Protein AF-A0A7K1J128-F1 (afdb_monomer_lite)

pLDDT: mean 77.07, std 15.0, range [40.62, 95.0]

Radius of gyration: 23.78 Å; chains: 1; bounding box: 37×85×30 Å

Sequence (103 aa):
MNSPSNLPIGHSGENAVRVAAFDVDHTLTNKDCVVPFLREVAGWHLYVGLVWRVLPLSRALFARDRDRVKAVATRAALAGRSVEQVDATARGFASRAFPAWLR

Secondary structure (DSSP, 8-state):
-----------------------IIIIIBSS-SHHHHHHHHH-HHHHHHHHHHH--S-TTTHHHHHHHHHHHHHHHHHTT--HHHHHHHHHHHHHHHHHHHB-

Foldseek 3Di:
DDDDDPDPPDPPDPPDDDDDDFDVAVTQWVHDLQLVLLCQLLDVVRLVVLLVVQPPDDPVCVVVSVVVSSVSSVCNSCPPHDPVRSVVSVVVSCVVRVVPIGD

Structure (mmCIF, N/CA/C/O backbone):
data_AF-A0A7K1J128-F1
#
_entry.id   AF-A0A7K1J128-F1
#
loop_
_atom_site.group_PDB
_atom_site.id
_atom_site.type_symbol
_atom_site.label_atom_id
_atom_site.label_alt_id
_atom_site.label_comp_id
_atom_site.label_asym_id
_atom_site.label_entity_id
_atom_site.label_seq_id
_atom_site.pdbx_PDB_ins_code
_atom_site.Cartn_x
_atom_site.Cartn_y
_atom_site.Cartn_z
_atom_site.occupancy
_atom_site.B_iso_or_equiv
_atom_site.auth_seq_id
_atom_site.auth_comp_id
_atom_site.auth_asym_id
_atom_site.auth_atom_id
_atom_site.pdbx_PDB_model_num
ATOM 1 N N . MET A 1 1 ? -4.070 -70.896 -6.353 1.00 40.62 1 MET A N 1
ATOM 2 C CA . MET A 1 1 ? -3.323 -69.621 -6.421 1.00 40.62 1 MET A CA 1
ATOM 3 C C . MET A 1 1 ? -4.343 -68.507 -6.275 1.00 40.62 1 MET A C 1
ATOM 5 O O . MET A 1 1 ? -5.088 -68.263 -7.211 1.00 40.62 1 MET A O 1
ATOM 9 N N . ASN A 1 2 ? -4.463 -67.935 -5.076 1.00 41.28 2 ASN A N 1
ATOM 10 C CA . ASN A 1 2 ? -5.431 -66.876 -4.788 1.00 41.28 2 ASN A CA 1
ATOM 11 C C . ASN A 1 2 ? -4.773 -65.526 -5.088 1.00 41.28 2 ASN A C 1
ATOM 13 O O . ASN A 1 2 ? -3.807 -65.158 -4.423 1.00 41.28 2 ASN A O 1
ATOM 17 N N . SER A 1 3 ? -5.271 -64.818 -6.101 1.00 52.72 3 SER A N 1
ATOM 18 C CA . SER A 1 3 ? -4.891 -63.432 -6.381 1.00 52.72 3 SER A CA 1
ATOM 19 C C . SER A 1 3 ? -5.392 -62.516 -5.258 1.00 52.72 3 SER A C 1
ATOM 21 O O . SER A 1 3 ? -6.549 -62.657 -4.854 1.00 52.72 3 SER A O 1
ATOM 23 N N . PRO A 1 4 ? -4.587 -61.567 -4.752 1.00 53.22 4 PRO A N 1
ATOM 24 C CA . PRO A 1 4 ? -5.076 -60.585 -3.800 1.00 53.22 4 PRO A CA 1
ATOM 25 C C . PRO A 1 4 ? -6.017 -59.605 -4.511 1.00 53.22 4 PRO A C 1
ATOM 27 O O . PRO A 1 4 ? -5.686 -59.007 -5.534 1.00 53.22 4 PRO A O 1
ATOM 30 N N . SER A 1 5 ? -7.217 -59.475 -3.952 1.00 53.09 5 SER A N 1
ATOM 31 C CA . SER A 1 5 ? -8.228 -58.485 -4.296 1.00 53.09 5 SER A CA 1
ATOM 32 C C . SER A 1 5 ? -7.656 -57.076 -4.160 1.00 53.09 5 SER A C 1
ATOM 34 O O . SER A 1 5 ? -7.350 -56.634 -3.052 1.00 53.09 5 SER A O 1
ATOM 36 N N . ASN A 1 6 ? -7.554 -56.360 -5.276 1.00 55.19 6 ASN A N 1
ATOM 37 C CA . ASN A 1 6 ? -7.276 -54.930 -5.285 1.00 55.19 6 ASN A CA 1
ATOM 38 C C . ASN A 1 6 ? -8.570 -54.201 -4.882 1.00 55.19 6 ASN A C 1
ATOM 40 O O . ASN A 1 6 ? -9.326 -53.718 -5.724 1.00 55.19 6 ASN A O 1
ATOM 44 N N . LEU A 1 7 ? -8.889 -54.229 -3.585 1.00 53.09 7 LEU A N 1
ATOM 45 C CA . LEU A 1 7 ? -9.948 -53.396 -3.032 1.00 53.09 7 LEU A CA 1
ATOM 46 C C . LEU A 1 7 ? -9.505 -51.937 -3.192 1.00 53.09 7 LEU A C 1
ATOM 48 O O . LEU A 1 7 ? -8.394 -51.603 -2.773 1.00 53.09 7 LEU A O 1
ATOM 52 N N . PRO A 1 8 ? -10.331 -51.058 -3.782 1.00 48.84 8 PRO A N 1
ATOM 53 C CA . PRO A 1 8 ? -10.044 -49.637 -3.742 1.00 48.84 8 PRO A CA 1
ATOM 54 C C . PRO A 1 8 ? -9.977 -49.232 -2.270 1.00 48.84 8 PRO A C 1
ATOM 56 O O . PRO A 1 8 ? -10.922 -49.463 -1.513 1.00 48.84 8 PRO A O 1
ATOM 59 N N . ILE A 1 9 ? -8.841 -48.665 -1.857 1.00 59.59 9 ILE A N 1
ATOM 60 C CA . ILE A 1 9 ? -8.714 -48.015 -0.556 1.00 59.59 9 ILE A CA 1
ATOM 61 C C . ILE A 1 9 ? -9.718 -46.868 -0.575 1.00 59.59 9 ILE A C 1
ATOM 63 O O . ILE A 1 9 ? -9.491 -45.815 -1.171 1.00 59.59 9 ILE A O 1
ATOM 67 N N . GLY A 1 10 ? -10.877 -47.125 0.022 1.00 48.97 10 GLY A N 1
ATOM 68 C CA . GLY A 1 10 ? -11.866 -46.113 0.297 1.00 48.97 10 GLY A CA 1
ATOM 69 C C . GLY A 1 10 ? -11.253 -45.110 1.259 1.00 48.97 10 GLY A C 1
ATOM 70 O O . GLY A 1 10 ? -11.131 -45.380 2.449 1.00 48.97 10 GLY A O 1
ATOM 71 N N . HIS A 1 11 ? -10.918 -43.930 0.752 1.00 57.09 11 HIS A N 1
ATOM 72 C CA . HIS A 1 11 ? -11.033 -42.731 1.560 1.00 57.09 11 HIS A CA 1
ATOM 73 C C . HIS A 1 11 ? -12.438 -42.176 1.360 1.00 57.09 11 HIS A C 1
ATOM 75 O O . HIS A 1 11 ? -12.670 -41.240 0.601 1.00 57.09 11 HIS A O 1
ATOM 81 N N . SER A 1 12 ? -13.380 -42.785 2.080 1.00 61.75 12 SER A N 1
ATOM 82 C CA . SER A 1 12 ? -14.578 -42.105 2.563 1.00 61.75 12 SER A CA 1
ATOM 83 C C . SER A 1 12 ? -14.113 -41.041 3.560 1.00 61.75 12 SER A C 1
ATOM 85 O O . SER A 1 12 ? -14.085 -41.268 4.764 1.00 61.75 12 SER A O 1
ATOM 87 N N . GLY A 1 13 ? -13.611 -39.927 3.044 1.00 55.56 13 GLY A N 1
ATOM 88 C CA . GLY A 1 13 ? -13.169 -38.783 3.823 1.00 55.56 13 GLY A CA 1
ATOM 89 C C . GLY A 1 13 ? -14.003 -37.592 3.402 1.00 55.56 13 GLY A C 1
ATOM 90 O O . GLY A 1 13 ? -14.203 -37.376 2.211 1.00 55.56 13 GLY A O 1
ATOM 91 N N . GLU A 1 14 ? -14.523 -36.875 4.385 1.00 62.38 14 GLU A N 1
ATOM 92 C CA . GLU A 1 14 ? -15.223 -35.601 4.269 1.00 62.38 14 GLU A CA 1
ATOM 93 C C . GLU A 1 14 ? -14.671 -34.738 3.128 1.00 62.38 14 GLU A C 1
ATOM 95 O O . GLU A 1 14 ? -13.471 -34.751 2.856 1.00 62.38 14 GLU A O 1
ATOM 100 N N . ASN A 1 15 ? -15.550 -33.988 2.460 1.00 66.94 1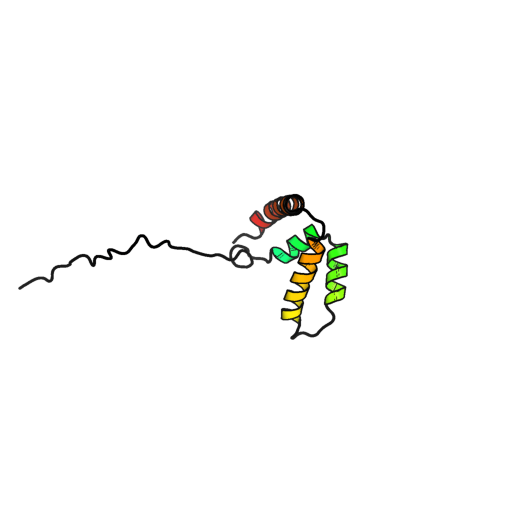5 ASN A N 1
ATOM 101 C CA . ASN A 1 15 ? -15.195 -33.045 1.403 1.00 66.94 15 ASN A CA 1
ATOM 102 C C . ASN A 1 15 ? -14.294 -31.942 1.996 1.00 66.94 15 ASN A C 1
ATOM 104 O O . ASN A 1 15 ? -14.760 -30.873 2.388 1.00 66.94 15 ASN A O 1
ATOM 108 N N . ALA A 1 16 ? -13.014 -32.263 2.181 1.00 75.31 16 ALA A N 1
ATOM 109 C CA . ALA A 1 16 ? -12.078 -31.467 2.943 1.00 75.31 16 ALA A CA 1
ATOM 110 C C . ALA A 1 16 ? -11.795 -30.201 2.147 1.00 75.31 16 ALA A C 1
ATOM 112 O O . ALA A 1 16 ? -11.222 -30.247 1.054 1.00 75.31 16 ALA A O 1
ATOM 113 N N . VAL A 1 17 ? -12.225 -29.065 2.693 1.00 88.12 17 VAL A N 1
ATOM 114 C CA . VAL A 1 17 ? -11.990 -27.758 2.088 1.00 88.12 17 VAL A CA 1
ATOM 115 C C . VAL A 1 17 ? -10.482 -27.535 2.016 1.00 88.12 17 VAL A C 1
ATOM 117 O O . VAL A 1 17 ? -9.806 -27.396 3.034 1.00 88.12 17 VAL A O 1
ATOM 120 N N . ARG A 1 18 ? -9.943 -27.517 0.795 1.00 90.94 18 ARG A N 1
ATOM 121 C CA . ARG A 1 18 ? -8.538 -27.188 0.546 1.00 90.94 18 ARG A CA 1
ATOM 122 C C . ARG A 1 18 ? -8.407 -25.677 0.431 1.00 90.94 18 ARG A C 1
ATOM 124 O O . ARG A 1 18 ? -9.001 -25.073 -0.457 1.00 90.94 18 ARG A O 1
ATOM 131 N N . VAL A 1 19 ? -7.616 -25.085 1.318 1.00 92.94 19 VAL A N 1
ATOM 132 C CA . VAL A 1 19 ? -7.330 -23.647 1.336 1.00 92.94 19 VAL A CA 1
ATOM 133 C C . VAL A 1 19 ? -5.866 -23.430 0.974 1.00 92.94 19 VAL A C 1
ATOM 135 O O . VAL A 1 19 ? -4.987 -24.073 1.545 1.00 92.94 19 VAL A O 1
ATOM 138 N N . ALA A 1 20 ? -5.610 -22.510 0.046 1.00 92.75 20 ALA A N 1
ATOM 139 C CA . ALA A 1 20 ? -4.278 -21.994 -0.242 1.00 92.75 20 ALA A CA 1
ATOM 140 C C . ALA A 1 20 ? -4.249 -20.500 0.094 1.00 92.75 20 ALA A C 1
ATOM 142 O O . ALA A 1 20 ? -5.134 -19.753 -0.322 1.00 92.75 20 ALA A O 1
ATOM 143 N N . ALA A 1 21 ? -3.245 -20.080 0.858 1.00 94.00 21 ALA A N 1
ATOM 144 C CA . ALA A 1 21 ? -3.013 -18.683 1.192 1.00 94.00 21 ALA A CA 1
ATOM 145 C C . ALA A 1 21 ? -1.758 -18.200 0.465 1.00 94.00 21 ALA A C 1
ATOM 147 O O . ALA A 1 21 ? -0.727 -18.872 0.489 1.00 94.00 21 ALA A O 1
ATOM 148 N N . PHE A 1 22 ? -1.858 -17.032 -0.160 1.00 92.56 22 PHE A N 1
ATOM 149 C CA . PHE A 1 22 ? -0.750 -16.372 -0.835 1.00 92.56 22 PHE A CA 1
ATOM 150 C C . PHE A 1 22 ? -0.584 -14.995 -0.217 1.00 92.56 22 PHE A C 1
ATOM 152 O O . PHE A 1 22 ? -1.540 -14.220 -0.164 1.00 92.56 22 PHE A O 1
ATOM 159 N N . ASP A 1 23 ? 0.624 -14.696 0.247 1.00 92.00 23 ASP A N 1
ATOM 160 C CA . ASP A 1 23 ? 0.996 -13.307 0.471 1.00 92.00 23 ASP A CA 1
ATOM 161 C C . ASP A 1 23 ? 1.021 -12.576 -0.880 1.00 92.00 23 ASP A C 1
ATOM 163 O O . ASP A 1 23 ? 1.171 -13.196 -1.934 1.00 92.00 23 ASP A O 1
ATOM 167 N N . VAL A 1 24 ? 0.846 -11.261 -0.875 1.00 90.81 24 VAL A N 1
ATOM 168 C CA . VAL A 1 24 ? 0.895 -10.471 -2.109 1.00 90.81 24 VAL A CA 1
ATOM 169 C C . VAL A 1 24 ? 2.342 -10.110 -2.414 1.00 90.81 24 VAL A C 1
ATOM 171 O O . VAL A 1 24 ? 2.879 -10.503 -3.453 1.00 90.81 24 VAL A O 1
ATOM 174 N N . ASP A 1 25 ? 2.987 -9.406 -1.485 1.00 89.25 25 ASP A N 1
ATOM 175 C CA . ASP A 1 25 ? 4.306 -8.819 -1.688 1.00 89.25 25 ASP A CA 1
ATOM 176 C C . ASP A 1 25 ? 5.399 -9.883 -1.732 1.00 89.25 25 ASP A C 1
ATOM 178 O O . ASP A 1 25 ? 5.439 -10.799 -0.917 1.00 89.25 25 ASP A O 1
ATOM 182 N N . HIS A 1 26 ? 6.303 -9.777 -2.708 1.00 89.94 26 HIS A N 1
ATOM 183 C CA . HIS A 1 26 ? 7.393 -10.741 -2.933 1.00 89.94 26 HIS A CA 1
ATOM 184 C C . HIS A 1 26 ? 6.954 -12.198 -3.200 1.00 89.94 26 HIS A C 1
ATOM 186 O O . HIS A 1 26 ? 7.809 -13.056 -3.445 1.00 89.94 26 HIS A O 1
ATOM 192 N N . THR A 1 27 ? 5.646 -12.463 -3.213 1.00 93.44 27 THR A N 1
ATOM 193 C CA . THR A 1 27 ? 5.037 -13.768 -3.469 1.00 93.44 27 THR A CA 1
ATOM 194 C C . THR A 1 27 ? 4.311 -13.741 -4.810 1.00 93.44 27 THR A C 1
ATOM 196 O O . THR A 1 27 ? 4.808 -14.328 -5.772 1.00 93.44 27 THR A O 1
ATOM 199 N N . LEU A 1 28 ? 3.191 -13.015 -4.903 1.00 93.56 28 LEU A N 1
ATOM 200 C CA . LEU A 1 28 ? 2.481 -12.774 -6.165 1.00 93.56 28 LEU A CA 1
ATOM 201 C C . LEU A 1 28 ? 3.140 -11.657 -6.982 1.00 93.56 28 LEU A C 1
ATOM 203 O O . LEU A 1 28 ? 3.093 -11.671 -8.211 1.00 93.56 28 LEU A O 1
ATOM 207 N N . THR A 1 29 ? 3.771 -10.693 -6.312 1.00 93.56 29 THR A N 1
ATOM 208 C CA . THR A 1 29 ? 4.516 -9.606 -6.951 1.00 93.56 29 THR A CA 1
ATOM 209 C C . THR A 1 29 ? 6.023 -9.787 -6.789 1.00 93.56 29 THR A C 1
ATOM 211 O O . THR A 1 29 ? 6.519 -10.389 -5.840 1.00 93.56 29 THR A O 1
ATOM 214 N N . ASN A 1 30 ? 6.801 -9.210 -7.700 1.00 93.75 30 ASN A N 1
ATOM 215 C CA . ASN A 1 30 ? 8.261 -9.176 -7.619 1.00 93.75 30 ASN A CA 1
ATOM 216 C C . ASN A 1 30 ? 8.804 -8.051 -6.708 1.00 93.75 30 ASN A C 1
ATOM 218 O O . ASN A 1 30 ? 10.018 -7.962 -6.508 1.00 93.75 30 ASN A O 1
ATOM 222 N N . LYS A 1 31 ? 7.930 -7.200 -6.152 1.00 88.75 31 LYS A N 1
ATOM 223 C CA . LYS A 1 31 ? 8.262 -5.992 -5.372 1.00 88.75 31 LYS A CA 1
ATOM 224 C C . LYS A 1 31 ? 7.301 -5.787 -4.197 1.00 88.75 31 LYS A C 1
ATOM 226 O O . LYS A 1 31 ? 6.168 -6.247 -4.244 1.00 88.75 31 LYS A O 1
ATOM 231 N N . ASP A 1 32 ? 7.745 -5.028 -3.195 1.00 87.69 32 ASP A N 1
ATOM 232 C CA . ASP A 1 32 ? 6.906 -4.506 -2.104 1.00 87.69 32 ASP A CA 1
ATOM 233 C C . ASP A 1 32 ? 5.898 -3.478 -2.653 1.00 87.69 32 ASP A C 1
ATOM 235 O O . ASP A 1 32 ? 6.286 -2.502 -3.304 1.00 87.69 32 ASP A O 1
ATOM 239 N N . CYS A 1 33 ? 4.606 -3.694 -2.401 1.00 88.69 33 CYS A N 1
ATOM 240 C CA . CYS A 1 33 ? 3.525 -2.784 -2.774 1.00 88.69 33 CYS A CA 1
ATOM 241 C C . CYS A 1 33 ? 3.207 -1.784 -1.665 1.00 88.69 33 CYS A C 1
ATOM 243 O O . CYS A 1 33 ? 2.807 -0.656 -1.962 1.00 88.69 33 CYS A O 1
ATOM 245 N N . VAL A 1 34 ? 3.412 -2.161 -0.399 1.00 85.50 34 VAL A N 1
ATOM 246 C CA . VAL A 1 34 ? 3.025 -1.353 0.766 1.00 85.50 34 VAL A CA 1
ATOM 247 C C . VAL A 1 34 ? 3.741 -0.006 0.800 1.00 85.50 34 VAL A C 1
ATOM 249 O O . VAL A 1 34 ? 3.086 1.029 0.908 1.00 85.50 34 VAL A O 1
ATOM 252 N N . VAL A 1 35 ? 5.071 0.026 0.704 1.00 83.69 35 VAL A N 1
ATOM 253 C CA . VAL A 1 35 ? 5.824 1.284 0.820 1.00 83.69 35 VAL A CA 1
ATOM 254 C C . VAL A 1 35 ? 5.517 2.239 -0.341 1.00 83.69 35 VAL A C 1
ATOM 256 O O . VAL A 1 35 ? 5.205 3.405 -0.073 1.00 83.69 35 VAL A O 1
ATOM 259 N N . PRO A 1 36 ? 5.547 1.807 -1.619 1.00 87.56 36 PRO A N 1
ATOM 260 C CA . PRO A 1 36 ? 5.179 2.673 -2.735 1.00 87.56 36 PRO A CA 1
ATOM 261 C C . PRO A 1 36 ? 3.735 3.178 -2.662 1.00 87.56 36 PRO A C 1
ATOM 263 O O . PRO A 1 36 ? 3.503 4.350 -2.962 1.00 87.56 36 PRO A O 1
ATOM 266 N N . PHE A 1 37 ? 2.793 2.338 -2.225 1.00 89.19 37 PHE A N 1
ATOM 267 C CA . PHE A 1 37 ? 1.396 2.728 -2.061 1.00 89.19 37 PHE A CA 1
ATOM 268 C C . PHE A 1 37 ? 1.221 3.764 -0.947 1.00 89.19 37 PHE A C 1
ATOM 270 O O . PHE A 1 37 ? 0.643 4.823 -1.177 1.00 89.19 37 PHE A O 1
ATOM 277 N N . LEU A 1 38 ? 1.782 3.525 0.242 1.00 85.75 38 LEU A N 1
ATOM 278 C CA . LEU A 1 38 ? 1.709 4.477 1.357 1.00 85.75 38 LEU A CA 1
ATOM 279 C C . LEU A 1 38 ? 2.352 5.818 1.012 1.00 85.75 38 LEU A C 1
ATOM 281 O O . LEU A 1 38 ? 1.873 6.863 1.446 1.00 85.75 38 LEU A O 1
ATOM 285 N N . ARG A 1 39 ? 3.414 5.801 0.206 1.00 84.38 39 ARG A N 1
ATOM 286 C CA . ARG A 1 39 ? 4.045 7.008 -0.326 1.00 84.38 39 ARG A CA 1
ATOM 287 C C . ARG A 1 39 ? 3.122 7.783 -1.265 1.00 84.38 39 ARG A C 1
ATOM 289 O O . ARG A 1 39 ? 3.132 9.010 -1.238 1.00 84.38 39 ARG A O 1
ATOM 296 N N . GLU A 1 40 ? 2.346 7.089 -2.090 1.00 88.00 40 GLU A N 1
ATOM 297 C CA . GLU A 1 40 ? 1.364 7.707 -2.984 1.00 88.00 40 GLU A CA 1
ATOM 298 C C . GLU A 1 40 ? 0.167 8.266 -2.212 1.00 88.00 40 GLU A C 1
ATOM 300 O O . GLU A 1 40 ? -0.270 9.38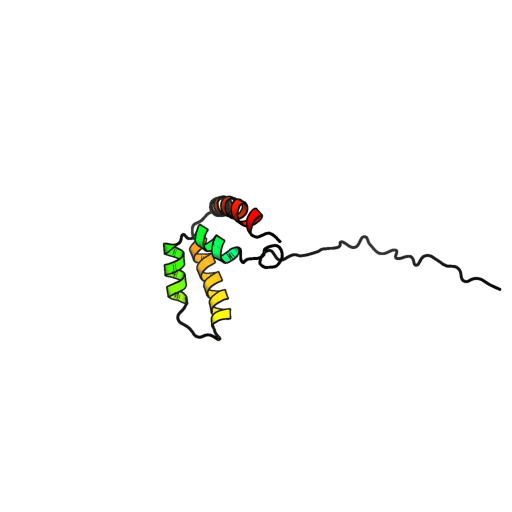3 -2.477 1.00 88.00 40 GLU A O 1
ATOM 305 N N . VAL A 1 41 ? -0.301 7.540 -1.195 1.00 86.12 41 VAL A N 1
ATOM 306 C CA . VAL A 1 41 ? -1.357 8.010 -0.299 1.00 86.12 41 VAL A CA 1
ATOM 307 C C . VAL A 1 41 ? -0.875 9.233 0.486 1.00 86.12 41 VAL A C 1
ATOM 309 O O . VAL A 1 41 ? -1.494 10.284 0.394 1.00 86.12 41 VAL A O 1
ATOM 312 N N . ALA A 1 42 ? 0.244 9.160 1.209 1.00 81.88 42 ALA A N 1
ATOM 313 C CA . ALA A 1 42 ? 0.754 10.279 2.009 1.00 81.88 42 ALA A CA 1
ATOM 314 C C . ALA A 1 42 ? 1.210 11.482 1.168 1.00 81.88 42 ALA A C 1
ATOM 316 O O . ALA A 1 42 ? 1.174 12.613 1.645 1.00 81.88 42 ALA A O 1
ATOM 317 N N . GLY A 1 43 ? 1.665 11.253 -0.065 1.00 79.25 43 GLY A N 1
ATOM 318 C CA . GLY A 1 43 ? 2.405 12.234 -0.850 1.00 79.25 43 GLY A CA 1
ATOM 319 C C . GLY A 1 43 ? 3.890 12.291 -0.464 1.00 79.25 43 GLY A C 1
ATOM 320 O O . GLY A 1 43 ? 4.286 12.056 0.681 1.00 79.25 43 GLY A O 1
ATOM 321 N N . TRP A 1 44 ? 4.741 12.627 -1.439 1.00 68.38 44 TRP A N 1
ATOM 322 C CA . TRP A 1 44 ? 6.205 12.536 -1.319 1.00 68.38 44 TRP A CA 1
ATOM 323 C C . TRP A 1 44 ? 6.789 13.385 -0.178 1.00 68.38 44 TRP A C 1
ATOM 325 O O . TRP A 1 44 ? 7.611 12.894 0.592 1.00 68.38 44 TRP A O 1
ATOM 335 N N . HIS A 1 45 ? 6.337 14.632 -0.019 1.00 65.00 45 HIS A N 1
ATOM 336 C CA . HIS A 1 45 ? 6.877 15.553 0.990 1.00 65.00 45 HIS A CA 1
ATOM 337 C C . HIS A 1 45 ? 6.543 15.135 2.430 1.00 65.00 45 HIS A C 1
ATOM 339 O O . HIS A 1 45 ? 7.399 15.215 3.311 1.00 65.00 45 HIS A O 1
ATOM 345 N N . LEU A 1 46 ? 5.326 14.633 2.660 1.00 69.06 46 LEU A N 1
ATOM 346 C CA . LEU A 1 46 ? 4.893 14.150 3.973 1.00 69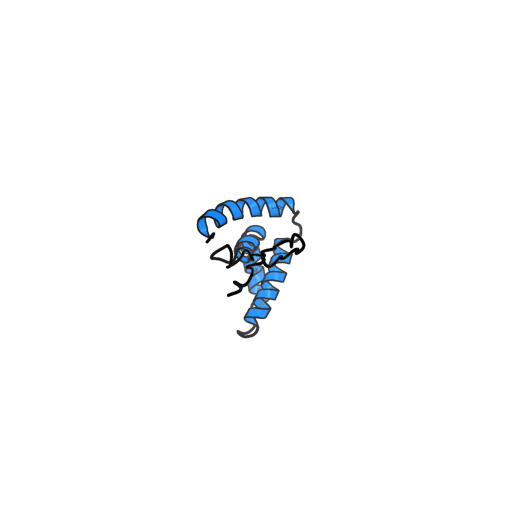.06 46 LEU A CA 1
ATOM 347 C C . LEU A 1 46 ? 5.563 12.817 4.325 1.00 69.06 46 LEU A C 1
ATOM 349 O O . LEU A 1 46 ? 6.005 12.631 5.458 1.00 69.06 46 LEU A O 1
ATOM 353 N N . TYR A 1 47 ? 5.716 11.925 3.343 1.00 69.19 47 TYR A N 1
ATOM 354 C CA . TYR A 1 47 ? 6.398 10.646 3.524 1.00 69.19 47 TYR A CA 1
ATOM 355 C C . TYR A 1 47 ? 7.873 10.828 3.914 1.00 69.19 47 TYR A C 1
ATOM 357 O O . TYR A 1 47 ? 8.336 10.251 4.896 1.00 69.19 47 TYR A O 1
ATOM 365 N N . VAL A 1 48 ? 8.603 11.678 3.185 1.00 68.50 48 VAL A N 1
ATOM 366 C CA . VAL A 1 48 ? 10.022 11.961 3.445 1.00 68.50 48 VAL A CA 1
ATOM 367 C C . VAL A 1 48 ? 10.203 12.578 4.836 1.00 68.50 48 VAL A C 1
ATOM 369 O O . VAL A 1 48 ? 10.992 12.061 5.626 1.00 68.50 48 VAL A O 1
ATOM 372 N N . GLY A 1 49 ? 9.435 13.616 5.184 1.00 67.62 49 GLY A N 1
ATOM 373 C CA . GLY A 1 49 ? 9.530 14.260 6.500 1.00 67.62 49 GLY A CA 1
ATOM 374 C C . GLY A 1 49 ? 9.276 13.307 7.674 1.00 67.62 49 GLY A C 1
ATOM 375 O O . GLY A 1 49 ? 9.909 13.427 8.722 1.00 67.62 49 GLY A O 1
ATOM 376 N N . LEU A 1 50 ? 8.399 12.320 7.492 1.00 66.94 50 LEU A N 1
ATOM 377 C CA . LEU A 1 50 ? 8.086 11.320 8.506 1.00 66.94 50 LEU A CA 1
ATOM 378 C C . LEU A 1 50 ? 9.175 10.250 8.639 1.00 66.94 50 LEU A C 1
ATOM 380 O O . LEU A 1 50 ? 9.582 9.918 9.749 1.00 66.94 50 LEU A O 1
ATOM 384 N N . VAL A 1 51 ? 9.672 9.740 7.512 1.00 67.19 51 VAL A N 1
ATOM 385 C CA . VAL A 1 51 ? 10.725 8.717 7.471 1.00 67.19 51 VAL A CA 1
ATOM 386 C C . VAL A 1 51 ? 12.029 9.249 8.073 1.00 67.19 51 VAL A C 1
ATOM 388 O O . VAL A 1 51 ? 12.626 8.585 8.919 1.00 67.19 51 VAL A O 1
ATOM 391 N N . TRP A 1 52 ? 12.428 10.480 7.739 1.00 68.00 52 TRP A N 1
ATOM 392 C CA . TRP A 1 52 ? 13.626 11.112 8.311 1.00 68.00 52 TRP A CA 1
ATOM 393 C C . TRP A 1 52 ? 13.529 11.359 9.817 1.00 68.00 52 TRP A C 1
ATOM 395 O O . TRP A 1 52 ? 14.540 11.293 10.512 1.00 68.00 52 TRP A O 1
ATOM 405 N N . ARG A 1 53 ? 12.325 11.600 10.345 1.00 65.25 53 ARG A N 1
ATOM 406 C CA . ARG A 1 53 ? 12.112 11.833 11.781 1.00 65.25 53 ARG A CA 1
ATOM 407 C C . ARG A 1 53 ? 12.206 10.553 12.621 1.00 65.25 53 ARG A C 1
ATOM 409 O O . ARG A 1 53 ? 12.386 10.646 13.831 1.00 65.25 53 ARG A O 1
ATOM 416 N N . VAL A 1 54 ? 12.089 9.378 11.995 1.00 61.91 54 VAL A N 1
ATOM 417 C CA . VAL A 1 54 ? 12.054 8.062 12.666 1.00 61.91 54 VAL A CA 1
ATOM 418 C C . VAL A 1 54 ? 13.355 7.261 12.470 1.00 61.91 54 VAL A C 1
ATOM 420 O O . VAL A 1 54 ? 13.629 6.352 13.245 1.00 61.91 54 VAL A O 1
ATOM 423 N N . LEU A 1 55 ? 14.191 7.612 11.486 1.00 62.91 55 LEU A N 1
ATOM 424 C CA . LEU A 1 55 ? 15.366 6.834 11.059 1.00 62.91 55 LEU A CA 1
ATOM 425 C C . LEU A 1 55 ? 16.692 6.931 11.849 1.00 62.91 55 LEU A C 1
ATOM 427 O O . LEU A 1 55 ? 17.609 6.203 11.458 1.00 62.91 55 LEU A O 1
ATOM 431 N N . PRO A 1 56 ? 16.916 7.766 12.884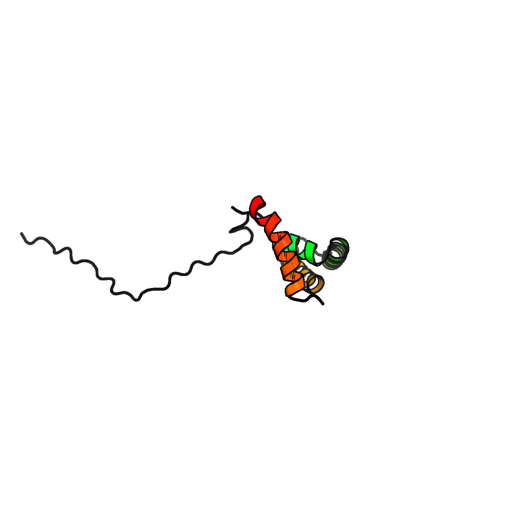 1.00 59.59 56 PRO A N 1
ATOM 432 C CA . PRO A 1 56 ? 18.255 7.843 13.455 1.00 59.59 56 PRO A CA 1
ATOM 433 C C . PRO A 1 56 ? 18.486 6.731 14.490 1.00 59.59 56 PRO A C 1
ATOM 435 O O . PRO A 1 56 ? 18.559 7.050 15.668 1.00 59.59 56 PRO A O 1
ATOM 438 N N . LEU A 1 57 ? 18.614 5.452 14.090 1.00 56.97 57 LEU A N 1
ATOM 439 C CA . LEU A 1 57 ? 19.173 4.368 14.925 1.00 56.97 57 LEU A CA 1
ATOM 440 C C . LEU A 1 57 ? 19.704 3.160 14.106 1.00 56.97 57 LEU A C 1
ATOM 442 O O . LEU A 1 57 ? 19.404 2.967 12.933 1.00 56.97 57 LEU A O 1
ATOM 446 N N . SER A 1 58 ? 20.625 2.417 14.728 1.00 54.47 58 SER A N 1
ATOM 447 C CA . SER A 1 58 ? 21.665 1.561 14.128 1.00 54.47 58 SER A CA 1
ATOM 448 C C . SER A 1 58 ? 21.196 0.304 13.361 1.00 54.47 58 SER A C 1
ATOM 450 O O . SER A 1 58 ? 20.079 -0.183 13.501 1.00 54.47 58 SER A O 1
ATOM 452 N N . ARG A 1 59 ? 22.108 -0.293 12.571 1.00 56.00 59 ARG A N 1
ATOM 453 C CA . ARG A 1 59 ? 21.885 -1.422 11.630 1.00 56.00 59 ARG A CA 1
ATOM 454 C C . ARG A 1 59 ? 21.127 -2.649 12.174 1.00 56.00 59 ARG A C 1
ATOM 456 O O . ARG A 1 59 ? 20.485 -3.331 11.384 1.00 56.00 59 ARG A O 1
ATOM 463 N N . ALA A 1 60 ? 21.188 -2.941 13.476 1.00 56.66 60 ALA A N 1
ATOM 464 C CA . ALA A 1 60 ? 20.451 -4.053 14.096 1.00 56.66 60 ALA A CA 1
ATOM 465 C C . ALA A 1 60 ? 18.998 -3.686 14.450 1.00 56.66 60 ALA A C 1
ATOM 467 O O . ALA A 1 60 ? 18.118 -4.546 14.470 1.00 56.66 60 ALA A O 1
ATOM 468 N N . LEU A 1 61 ? 18.735 -2.401 14.685 1.00 59.84 61 LEU A N 1
ATOM 469 C CA . LEU A 1 61 ? 17.389 -1.876 14.856 1.00 59.84 61 LEU A CA 1
ATOM 470 C C . LEU A 1 61 ? 16.691 -1.692 13.514 1.00 59.84 61 LEU A C 1
ATOM 472 O O . LEU A 1 61 ? 15.478 -1.763 13.485 1.00 59.84 61 LEU A O 1
ATOM 476 N N . PHE A 1 62 ? 17.422 -1.613 12.399 1.00 61.50 62 PHE A N 1
ATOM 477 C CA . PHE A 1 62 ? 16.873 -1.355 11.065 1.00 61.50 62 PHE A CA 1
ATOM 478 C C . PHE A 1 62 ? 15.668 -2.228 10.667 1.00 61.50 62 PHE A C 1
ATOM 480 O O . PHE A 1 62 ? 14.736 -1.722 10.056 1.00 61.50 62 PHE A O 1
ATOM 487 N N . ALA A 1 63 ? 15.631 -3.518 11.027 1.00 64.38 63 ALA A N 1
ATOM 488 C CA . ALA A 1 63 ? 14.459 -4.363 10.761 1.00 64.38 63 ALA A CA 1
ATOM 489 C C . ALA A 1 63 ? 13.246 -3.973 11.631 1.00 64.38 63 ALA A C 1
ATOM 491 O O . ALA A 1 63 ? 12.138 -3.829 11.123 1.00 64.38 63 ALA A O 1
ATOM 492 N N . ARG A 1 64 ? 13.469 -3.729 12.929 1.00 64.44 64 ARG A N 1
ATOM 493 C CA . ARG A 1 64 ? 12.443 -3.265 13.881 1.00 64.44 64 ARG A CA 1
ATOM 494 C C . ARG A 1 64 ? 11.987 -1.835 13.601 1.00 64.44 64 ARG A C 1
ATOM 496 O O . ARG A 1 64 ? 10.813 -1.511 13.753 1.00 64.44 64 ARG A O 1
ATOM 503 N N . ASP A 1 65 ? 12.918 -0.993 13.188 1.00 66.75 65 ASP A N 1
ATOM 504 C CA . ASP A 1 65 ? 12.692 0.380 12.783 1.00 66.75 65 ASP A CA 1
ATOM 505 C C . ASP A 1 65 ? 11.958 0.399 11.458 1.00 66.75 65 ASP A C 1
ATOM 507 O O . ASP A 1 65 ? 11.051 1.196 11.317 1.00 66.75 65 ASP A O 1
ATOM 511 N N . ARG A 1 66 ? 12.223 -0.525 10.527 1.00 66.44 66 ARG A N 1
ATOM 512 C CA . ARG A 1 66 ? 11.406 -0.680 9.318 1.00 66.44 66 ARG A CA 1
ATOM 513 C C . ARG A 1 66 ? 9.955 -1.003 9.665 1.00 66.44 66 ARG A C 1
ATOM 515 O O . ARG A 1 66 ? 9.064 -0.398 9.079 1.00 66.44 66 ARG A O 1
ATOM 522 N N . ASP A 1 67 ? 9.706 -1.890 10.624 1.00 72.62 67 ASP A N 1
ATOM 523 C CA . ASP A 1 67 ? 8.338 -2.213 11.052 1.00 72.62 67 ASP A CA 1
ATOM 524 C C . ASP A 1 67 ? 7.671 -1.029 11.773 1.00 72.62 67 ASP A C 1
ATOM 526 O O . ASP A 1 67 ? 6.507 -0.714 11.520 1.00 72.62 67 ASP A O 1
ATOM 530 N N . ARG A 1 68 ? 8.418 -0.296 12.609 1.00 68.62 68 ARG A N 1
ATOM 531 C CA . ARG A 1 68 ? 7.943 0.948 13.240 1.00 68.62 68 ARG A CA 1
ATOM 532 C C . ARG A 1 68 ? 7.701 2.068 12.234 1.00 68.62 68 ARG A C 1
ATOM 534 O O . ARG A 1 68 ? 6.690 2.755 12.332 1.00 68.62 68 ARG A O 1
ATOM 541 N N . VAL A 1 69 ? 8.589 2.241 11.263 1.00 70.69 69 VAL A N 1
ATOM 542 C CA . VAL A 1 69 ? 8.466 3.189 10.153 1.00 70.69 69 VAL A CA 1
ATOM 543 C C . VAL A 1 69 ? 7.240 2.826 9.336 1.00 70.69 69 VAL A C 1
ATOM 545 O O . VAL A 1 69 ? 6.450 3.718 9.061 1.00 70.69 69 VAL A O 1
ATOM 548 N N . LYS A 1 70 ? 7.016 1.542 9.024 1.00 71.00 70 LYS A N 1
ATOM 549 C CA . LYS A 1 70 ? 5.782 1.078 8.376 1.00 71.00 70 LYS A CA 1
ATOM 550 C C . LYS A 1 70 ? 4.562 1.461 9.210 1.00 71.00 70 LYS A C 1
ATOM 552 O O . LYS A 1 70 ? 3.664 2.096 8.681 1.00 71.00 70 LYS A O 1
ATOM 557 N N . ALA A 1 71 ? 4.539 1.177 10.511 1.00 76.94 71 ALA A N 1
ATOM 558 C CA . ALA A 1 71 ? 3.396 1.511 11.365 1.00 76.94 71 ALA A CA 1
ATOM 559 C C . ALA A 1 71 ? 3.120 3.027 11.445 1.00 76.94 71 ALA A C 1
ATOM 561 O O . ALA A 1 71 ? 1.975 3.464 11.312 1.00 76.94 71 ALA A O 1
ATOM 562 N N . VAL A 1 72 ? 4.163 3.839 11.632 1.00 73.12 72 VAL A N 1
ATOM 563 C CA . VAL A 1 72 ? 4.059 5.304 11.706 1.00 73.12 72 VAL A CA 1
ATOM 564 C C . VAL A 1 72 ? 3.671 5.890 10.349 1.00 73.12 72 VAL A C 1
ATOM 566 O O . VAL A 1 72 ? 2.784 6.739 10.294 1.00 73.12 72 VAL A O 1
ATOM 569 N N . ALA A 1 73 ? 4.267 5.406 9.258 1.00 72.12 73 ALA A N 1
ATOM 570 C CA . ALA A 1 73 ? 3.932 5.801 7.894 1.00 72.12 73 ALA A CA 1
ATOM 571 C C . ALA A 1 73 ? 2.501 5.432 7.532 1.00 72.12 73 ALA A C 1
ATOM 573 O O . ALA A 1 73 ? 1.786 6.289 7.034 1.00 72.12 73 ALA A O 1
ATOM 574 N N . THR A 1 74 ? 2.047 4.222 7.850 1.00 79.12 74 THR A N 1
ATOM 575 C CA . THR A 1 74 ? 0.655 3.807 7.657 1.00 79.12 74 THR A CA 1
ATOM 576 C C . THR A 1 74 ? -0.286 4.725 8.421 1.00 79.12 74 THR A C 1
ATOM 578 O O . THR A 1 74 ? -1.226 5.264 7.844 1.00 79.12 74 THR A O 1
ATOM 581 N N . ARG A 1 75 ? -0.014 4.974 9.707 1.00 79.12 75 ARG A N 1
ATOM 582 C CA . ARG A 1 75 ? -0.858 5.856 10.517 1.00 79.12 75 ARG A CA 1
ATOM 583 C C . ARG A 1 75 ? -0.902 7.272 9.952 1.00 79.12 75 ARG A C 1
ATOM 585 O O . ARG A 1 75 ? -1.981 7.837 9.857 1.00 79.12 75 ARG A O 1
ATOM 592 N N . ALA A 1 76 ? 0.238 7.844 9.586 1.00 73.75 76 ALA A N 1
ATOM 593 C CA . ALA A 1 76 ? 0.304 9.204 9.064 1.00 73.75 76 ALA A CA 1
ATOM 594 C C . ALA A 1 76 ? -0.295 9.325 7.655 1.00 73.75 76 ALA A C 1
ATOM 596 O O . ALA A 1 76 ? -0.968 10.308 7.367 1.00 73.75 76 ALA A O 1
ATOM 597 N N . ALA A 1 77 ? -0.076 8.331 6.793 1.00 76.25 77 ALA A N 1
ATOM 598 C CA . ALA A 1 77 ? -0.613 8.300 5.437 1.00 76.25 77 ALA A CA 1
ATOM 599 C C . ALA A 1 77 ? -2.140 8.193 5.442 1.00 76.25 77 ALA A C 1
ATOM 601 O O . ALA A 1 77 ? -2.804 8.840 4.636 1.00 76.25 77 ALA A O 1
ATOM 602 N N . LEU A 1 78 ? -2.690 7.378 6.345 1.00 83.12 78 LEU A N 1
ATOM 603 C CA . LEU A 1 78 ? -4.119 7.075 6.395 1.00 83.12 78 LEU A CA 1
ATOM 604 C C . LEU A 1 78 ? -4.907 7.986 7.347 1.00 83.12 78 LEU A C 1
ATOM 606 O O . LEU A 1 78 ? -6.131 8.034 7.256 1.00 83.12 78 LEU A O 1
ATOM 610 N N . ALA A 1 79 ? -4.248 8.711 8.258 1.00 82.94 79 ALA A N 1
ATOM 611 C CA . ALA A 1 79 ? -4.929 9.594 9.202 1.00 82.94 79 ALA A CA 1
ATOM 612 C C . ALA A 1 79 ? -5.800 10.631 8.476 1.00 82.94 79 ALA A C 1
ATOM 614 O O . ALA A 1 79 ? -5.331 11.363 7.606 1.00 82.94 79 ALA A O 1
ATOM 615 N N . GLY A 1 80 ? -7.075 10.701 8.865 1.00 83.25 80 GLY A N 1
ATOM 616 C CA . GLY A 1 80 ? -8.041 11.646 8.303 1.00 83.25 80 GLY A CA 1
ATOM 617 C C . GLY A 1 80 ? -8.555 11.295 6.904 1.00 83.25 80 GLY A C 1
ATOM 618 O O . GLY A 1 80 ? -9.290 12.097 6.334 1.00 83.25 80 GLY A O 1
ATOM 619 N N . ARG A 1 81 ? -8.198 10.126 6.350 1.00 87.00 81 ARG A N 1
ATOM 620 C CA . ARG A 1 81 ? -8.698 9.658 5.051 1.00 87.00 81 ARG A CA 1
ATOM 621 C C . ARG A 1 81 ? -9.821 8.650 5.216 1.00 87.00 81 ARG A C 1
ATOM 623 O O . ARG A 1 81 ? -9.752 7.773 6.074 1.00 87.00 81 ARG A O 1
ATOM 630 N N . SER A 1 82 ? -10.834 8.759 4.364 1.00 90.81 82 SER A N 1
ATOM 631 C CA . SER A 1 82 ? -11.885 7.750 4.274 1.00 90.81 82 SER A CA 1
ATOM 632 C C . SER A 1 82 ? -11.392 6.519 3.505 1.00 90.81 82 SER A C 1
ATOM 634 O O . SER A 1 82 ? -10.435 6.594 2.726 1.00 90.81 82 SER A O 1
ATOM 636 N N . VAL A 1 83 ? -12.055 5.378 3.702 1.00 90.88 83 VAL A N 1
ATOM 637 C CA . VAL A 1 83 ? -11.734 4.143 2.970 1.00 90.88 83 VAL A CA 1
ATOM 638 C C . VAL A 1 83 ? -11.894 4.362 1.467 1.00 90.88 83 VAL A C 1
ATOM 640 O O . VAL A 1 83 ? -11.042 3.935 0.698 1.00 90.88 83 VAL A O 1
ATOM 643 N N . GLU A 1 84 ? -12.914 5.108 1.048 1.00 91.75 84 GLU A N 1
ATOM 644 C CA . GLU A 1 84 ? -13.208 5.412 -0.356 1.00 91.75 84 GLU A CA 1
ATOM 645 C C . GLU A 1 84 ? -12.087 6.229 -1.011 1.00 91.75 84 GLU A C 1
ATOM 647 O O . GLU A 1 84 ? -11.733 5.992 -2.167 1.00 91.75 84 GLU A O 1
ATOM 652 N N . GLN A 1 85 ? -11.493 7.174 -0.274 1.00 88.38 85 GLN A N 1
ATOM 653 C CA . GLN A 1 85 ? -10.352 7.958 -0.753 1.00 88.38 85 GLN A CA 1
ATOM 654 C C . GLN A 1 85 ? -9.109 7.083 -0.934 1.00 88.38 85 GLN A C 1
ATOM 656 O O . GLN A 1 85 ? -8.410 7.194 -1.941 1.00 88.38 85 GLN A O 1
ATOM 661 N N . VAL A 1 86 ? -8.839 6.204 0.033 1.00 91.50 86 VAL A N 1
ATOM 662 C CA . VAL A 1 86 ? -7.711 5.265 -0.024 1.00 91.50 86 VAL A CA 1
ATOM 663 C C . VAL A 1 86 ? -7.906 4.265 -1.166 1.00 91.50 86 VAL A C 1
ATOM 665 O O . VAL A 1 86 ? -6.968 4.000 -1.913 1.00 91.50 86 VAL A O 1
ATOM 668 N N . ASP A 1 87 ? -9.125 3.770 -1.350 1.00 93.62 87 ASP A N 1
ATOM 669 C CA . ASP A 1 87 ? -9.515 2.823 -2.393 1.00 93.62 87 ASP A CA 1
ATOM 670 C C . ASP A 1 87 ? -9.433 3.436 -3.804 1.00 93.62 87 ASP A C 1
ATOM 672 O O . ASP A 1 87 ? -8.936 2.813 -4.745 1.00 93.62 87 ASP A O 1
ATOM 676 N N . ALA A 1 88 ? -9.805 4.711 -3.962 1.00 93.62 88 ALA A N 1
ATOM 677 C CA . ALA A 1 88 ? -9.593 5.439 -5.212 1.00 93.62 88 ALA A CA 1
ATOM 6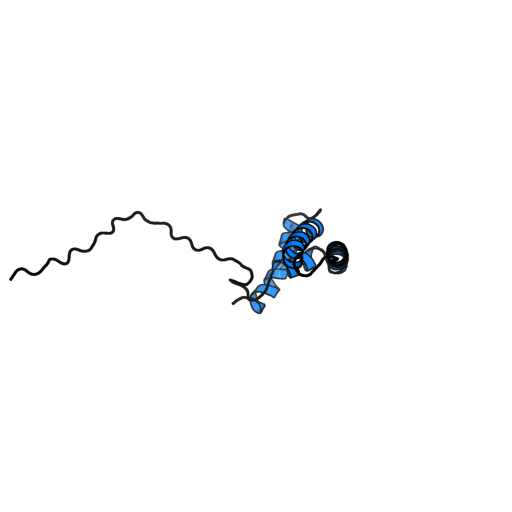78 C C . ALA A 1 88 ? -8.102 5.519 -5.590 1.00 93.62 88 ALA A C 1
ATOM 680 O O . ALA A 1 88 ? -7.746 5.255 -6.742 1.00 93.62 88 ALA A O 1
ATOM 681 N N . THR A 1 89 ? -7.223 5.816 -4.626 1.00 92.50 89 THR A N 1
ATOM 682 C CA . THR A 1 89 ? -5.767 5.765 -4.839 1.00 92.50 89 THR A CA 1
ATOM 683 C C . THR A 1 89 ? -5.294 4.338 -5.119 1.00 92.50 89 THR A C 1
ATOM 685 O O . THR A 1 89 ? -4.489 4.130 -6.026 1.00 92.50 89 THR A O 1
ATOM 688 N N . ALA A 1 90 ? -5.820 3.343 -4.399 1.00 92.44 90 ALA A N 1
ATOM 689 C CA . ALA A 1 90 ? -5.443 1.941 -4.555 1.00 92.44 90 ALA A CA 1
ATOM 690 C C . ALA A 1 90 ? -5.740 1.421 -5.964 1.00 92.44 90 ALA A C 1
ATOM 692 O O . ALA A 1 90 ? -4.883 0.774 -6.560 1.00 92.44 90 ALA A O 1
ATOM 693 N N . ARG A 1 91 ? -6.892 1.772 -6.550 1.00 95.00 91 ARG A N 1
ATOM 694 C CA . ARG A 1 91 ? -7.213 1.431 -7.946 1.00 95.00 91 ARG A CA 1
ATOM 695 C C . ARG A 1 91 ? -6.201 1.999 -8.936 1.00 95.00 91 ARG A C 1
ATOM 697 O O . ARG A 1 91 ? -5.756 1.291 -9.839 1.00 95.00 91 ARG A O 1
ATOM 704 N N . GLY A 1 92 ? -5.829 3.268 -8.767 1.00 94.62 92 GLY A N 1
ATOM 705 C CA . GLY A 1 92 ? -4.830 3.920 -9.615 1.00 94.62 92 GLY A CA 1
ATOM 706 C C . GLY A 1 92 ? -3.443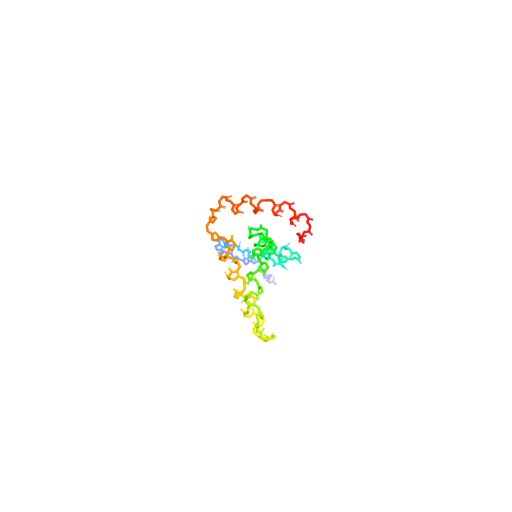 3.295 -9.468 1.00 94.62 92 GLY A C 1
ATOM 707 O O . GLY A 1 92 ? -2.735 3.107 -10.454 1.00 94.62 92 GLY A O 1
ATOM 708 N N . PHE A 1 93 ? -3.063 2.936 -8.246 1.00 93.50 93 PHE A N 1
ATOM 709 C CA . PHE A 1 93 ? -1.819 2.230 -7.974 1.00 93.50 93 PHE A CA 1
ATOM 710 C C . PHE A 1 93 ? -1.812 0.829 -8.601 1.00 93.50 93 PHE A C 1
ATOM 712 O O . PHE A 1 93 ? -0.880 0.480 -9.326 1.00 93.50 93 PHE A O 1
ATOM 719 N N . ALA A 1 94 ? -2.871 0.049 -8.376 1.00 93.50 94 ALA A N 1
ATOM 720 C CA . ALA A 1 94 ? -2.999 -1.324 -8.848 1.00 93.50 94 ALA A CA 1
ATOM 721 C C . ALA A 1 94 ? -2.948 -1.419 -10.377 1.00 93.50 94 ALA A C 1
ATOM 723 O O . ALA A 1 94 ? -2.267 -2.298 -10.901 1.00 93.50 94 ALA A O 1
ATOM 724 N N . SER A 1 95 ? -3.578 -0.488 -11.101 1.00 94.62 95 SER A N 1
ATOM 725 C CA . SER A 1 95 ? -3.545 -0.478 -12.571 1.00 94.62 95 SER A CA 1
ATOM 726 C C . SER A 1 95 ? -2.136 -0.296 -13.147 1.00 94.62 95 SER A C 1
ATOM 728 O O . SER A 1 95 ? -1.864 -0.761 -14.252 1.00 94.62 95 SER A O 1
ATOM 730 N N . ARG A 1 96 ? -1.220 0.331 -12.395 1.00 94.19 96 ARG A N 1
ATOM 731 C CA . ARG A 1 96 ? 0.197 0.473 -12.769 1.00 94.19 96 ARG A CA 1
ATOM 732 C C . ARG A 1 96 ? 1.067 -0.662 -12.240 1.00 94.19 96 ARG A C 1
ATOM 734 O O . ARG A 1 96 ? 1.967 -1.113 -12.943 1.00 94.19 96 ARG A O 1
ATOM 741 N N . ALA A 1 97 ? 0.826 -1.106 -11.008 1.00 90.81 97 ALA A N 1
ATOM 742 C CA . ALA A 1 97 ? 1.619 -2.144 -10.360 1.00 90.81 97 ALA A CA 1
ATOM 743 C C . ALA A 1 97 ? 1.381 -3.520 -10.993 1.00 90.81 97 ALA A C 1
ATOM 745 O O . ALA A 1 97 ? 2.340 -4.236 -11.263 1.00 90.81 97 ALA A O 1
ATOM 746 N N . PHE A 1 98 ? 0.126 -3.867 -11.289 1.00 90.31 98 PHE A N 1
ATOM 747 C CA . PHE A 1 98 ? -0.255 -5.176 -11.818 1.00 90.31 98 PHE A CA 1
ATOM 748 C C . PHE A 1 98 ? 0.516 -5.576 -13.091 1.00 90.31 98 PHE A C 1
ATOM 750 O O . PHE A 1 98 ? 1.212 -6.589 -13.048 1.00 90.31 98 PHE A O 1
ATOM 757 N N . PRO A 1 99 ? 0.503 -4.795 -14.192 1.00 93.19 99 PRO A N 1
ATOM 758 C CA . PRO A 1 99 ? 1.212 -5.185 -15.413 1.00 93.19 99 PRO A CA 1
ATOM 759 C C . PRO A 1 99 ? 2.739 -5.188 -15.266 1.00 93.19 99 PRO A C 1
ATOM 761 O O . PRO A 1 99 ? 3.429 -5.820 -16.059 1.00 93.19 99 PRO A O 1
ATOM 764 N N . ALA A 1 100 ? 3.286 -4.461 -14.289 1.00 91.75 100 ALA A N 1
ATOM 765 C CA . ALA A 1 100 ? 4.726 -4.292 -14.145 1.00 91.75 100 ALA A CA 1
ATOM 766 C C . ALA A 1 100 ? 5.357 -5.257 -13.130 1.00 91.75 100 ALA A C 1
ATOM 768 O O . ALA A 1 100 ? 6.557 -5.537 -13.217 1.00 91.75 100 ALA A O 1
ATOM 769 N N . TRP A 1 101 ? 4.612 -5.663 -12.098 1.00 94.81 101 TRP A N 1
ATOM 770 C CA . TRP A 1 101 ? 5.172 -6.312 -10.908 1.00 94.81 101 TRP A CA 1
ATOM 771 C C . TRP A 1 101 ? 4.618 -7.708 -10.645 1.00 94.81 101 TRP A C 1
ATOM 773 O O . TRP A 1 101 ? 5.232 -8.421 -9.856 1.00 94.81 101 TRP A O 1
ATOM 783 N N . LEU A 1 102 ? 3.505 -8.109 -11.264 1.00 92.31 102 LEU A N 1
ATOM 784 C CA . LEU A 1 102 ? 2.992 -9.472 -11.125 1.00 92.31 102 LEU A CA 1
ATOM 785 C C . LEU A 1 102 ? 4.004 -10.487 -11.689 1.00 92.31 102 LEU A C 1
ATOM 787 O O . LEU A 1 102 ? 4.651 -10.216 -12.705 1.00 92.31 102 LEU A O 1
ATOM 791 N N . ARG A 1 103 ? 4.167 -11.618 -10.996 1.00 87.62 103 ARG A N 1
ATOM 792 C CA . ARG A 1 103 ? 5.018 -12.745 -11.402 1.00 87.62 103 ARG A CA 1
ATOM 793 C C . ARG A 1 103 ? 4.216 -13.823 -12.123 1.00 87.62 103 ARG A C 1
ATOM 795 O O . ARG A 1 103 ? 3.090 -14.117 -11.670 1.00 87.62 103 ARG A O 1
#